Protein AF-A0A931SD76-F1 (afdb_monomer)

Secondary structure (DSSP, 8-state):
--SSS-----SPPPTT----------SSPP--SSTT-----EEEEE-TTS-EEEEEGGGSPP--TTS---EEEEEEPTTS-EEEEE-

Mean predicted aligned error: 7.32 Å

Sequence (87 aa):
MGRATTGMRGIKLEAGDEVIGMEVFSKAEAKISDKRKKMFRDILTIAEKGMGKRTPIHLFPIQKRSGKGVKVAVFRDRKNQSGGYYQ

Foldseek 3Di:
DDPPDPDDAFEDDDPPDDDPDDDDDDPDDDDDPDPVDDDAQWDWDADPVRDIDTGHPVPADDDDGHYHADFPDWDQDPVGDTDTDGD

Structure (mmCIF, N/CA/C/O backbone):
data_AF-A0A931SD76-F1
#
_entry.id   AF-A0A931SD76-F1
#
loop_
_atom_site.group_PDB
_atom_site.id
_atom_site.type_symbol
_atom_site.label_atom_id
_atom_site.label_alt_id
_atom_site.label_comp_id
_atom_site.label_asym_id
_atom_site.label_entity_id
_atom_site.label_seq_id
_atom_site.pdbx_PDB_ins_code
_atom_site.Cartn_x
_atom_site.Cartn_y
_atom_site.Cartn_z
_atom_site.occupancy
_atom_site.B_iso_or_equiv
_atom_site.auth_seq_id
_atom_site.auth_comp_id
_atom_site.auth_asym_id
_atom_site.auth_atom_id
_atom_site.pdbx_PDB_model_num
ATOM 1 N N . MET A 1 1 ? 11.241 -19.439 8.331 1.00 63.22 1 MET A N 1
ATOM 2 C CA . MET A 1 1 ? 9.922 -19.574 8.993 1.00 63.22 1 MET A CA 1
ATOM 3 C C . MET A 1 1 ? 9.163 -20.689 8.298 1.00 63.22 1 MET A C 1
ATOM 5 O O . MET A 1 1 ? 9.173 -20.715 7.074 1.00 63.22 1 MET A O 1
ATOM 9 N N . GLY A 1 2 ? 8.572 -21.615 9.055 1.00 85.69 2 GLY A N 1
ATOM 10 C CA . GLY A 1 2 ? 7.687 -22.641 8.496 1.00 85.69 2 GLY A CA 1
ATOM 11 C C . GLY A 1 2 ? 6.318 -22.063 8.135 1.00 85.69 2 GLY A C 1
ATOM 12 O O . GLY A 1 2 ? 5.993 -20.950 8.536 1.00 85.69 2 GLY A O 1
ATOM 13 N N . ARG A 1 3 ? 5.506 -22.819 7.391 1.00 87.25 3 ARG A N 1
ATOM 14 C CA . ARG A 1 3 ? 4.15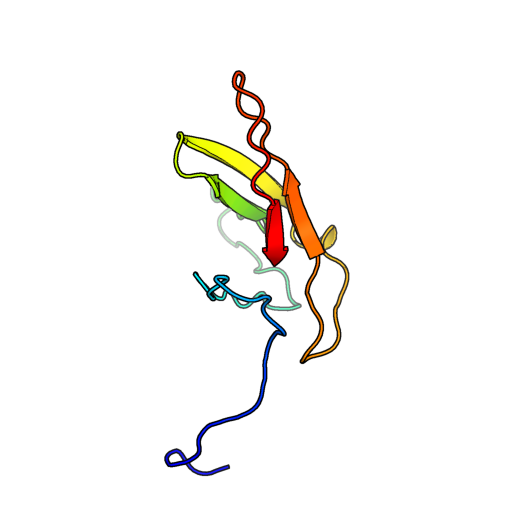1 -22.391 6.991 1.00 87.25 3 ARG A CA 1
ATOM 15 C C . ARG A 1 3 ? 3.200 -22.197 8.183 1.00 87.25 3 ARG A C 1
ATOM 17 O O . ARG A 1 3 ? 2.283 -21.397 8.092 1.00 87.25 3 ARG A O 1
ATOM 24 N N . ALA A 1 4 ? 3.442 -22.895 9.294 1.00 93.19 4 ALA A N 1
ATOM 25 C CA . ALA A 1 4 ? 2.634 -22.842 10.514 1.00 93.19 4 ALA A CA 1
ATOM 26 C C . ALA A 1 4 ? 3.108 -21.752 11.499 1.00 93.19 4 ALA A C 1
ATOM 28 O O . ALA A 1 4 ? 3.328 -22.022 12.677 1.00 93.19 4 ALA A O 1
ATOM 29 N N . THR A 1 5 ? 3.329 -20.526 11.023 1.00 93.56 5 THR A N 1
ATOM 30 C CA . THR A 1 5 ? 3.614 -19.372 11.892 1.00 93.56 5 THR A CA 1
ATOM 31 C C . THR A 1 5 ? 2.612 -18.256 11.631 1.00 93.56 5 THR A C 1
ATOM 33 O O . THR A 1 5 ? 2.048 -18.151 10.547 1.00 93.56 5 THR A O 1
ATOM 36 N N . THR A 1 6 ? 2.426 -17.369 12.606 1.00 92.56 6 THR A N 1
ATOM 37 C CA . THR A 1 6 ? 1.554 -16.185 12.489 1.00 92.56 6 THR A CA 1
ATOM 38 C C . THR A 1 6 ? 2.116 -15.117 11.535 1.00 92.56 6 THR A C 1
ATOM 40 O O . THR A 1 6 ? 1.492 -14.085 11.303 1.00 92.56 6 THR A O 1
ATOM 43 N N . GLY A 1 7 ? 3.314 -15.335 10.982 1.00 93.19 7 GLY A N 1
ATOM 44 C CA . GLY A 1 7 ? 4.010 -14.365 10.146 1.00 93.19 7 GLY A CA 1
ATOM 45 C C . GLY A 1 7 ? 4.600 -13.198 10.941 1.00 93.19 7 GLY A C 1
ATOM 46 O O . GLY A 1 7 ? 4.907 -13.303 12.129 1.00 93.19 7 GLY A O 1
ATOM 47 N N . MET A 1 8 ? 4.819 -12.079 10.253 1.00 93.06 8 MET A N 1
ATOM 48 C CA . MET A 1 8 ? 5.372 -10.853 10.827 1.00 93.06 8 MET A CA 1
ATOM 49 C C . MET A 1 8 ? 4.519 -9.655 10.418 1.00 93.06 8 MET A C 1
ATOM 51 O O . MET A 1 8 ? 3.924 -9.646 9.343 1.00 93.06 8 MET A O 1
ATOM 55 N N . ARG A 1 9 ? 4.518 -8.599 11.239 1.00 94.56 9 ARG A N 1
ATOM 56 C CA . ARG A 1 9 ? 3.797 -7.359 10.926 1.00 94.56 9 ARG A CA 1
ATOM 57 C C . ARG A 1 9 ? 4.334 -6.721 9.640 1.00 94.56 9 ARG A C 1
ATOM 59 O O . ARG A 1 9 ? 5.536 -6.459 9.539 1.00 94.56 9 ARG A O 1
ATOM 66 N N . GLY A 1 10 ? 3.437 -6.469 8.688 1.00 94.56 10 GLY A N 1
ATOM 67 C CA . GLY A 1 10 ? 3.709 -5.763 7.432 1.00 94.56 10 GLY A CA 1
ATOM 68 C C . GLY A 1 10 ? 3.513 -4.252 7.562 1.00 94.56 10 GLY A C 1
ATOM 69 O O . GLY A 1 10 ? 4.468 -3.496 7.402 1.00 94.56 10 GLY A O 1
ATOM 70 N N . ILE A 1 11 ? 2.303 -3.836 7.940 1.00 95.25 11 ILE A N 1
ATOM 71 C CA . ILE A 1 11 ? 1.878 -2.442 8.137 1.00 95.25 11 ILE A CA 1
ATOM 72 C C . ILE A 1 11 ? 1.262 -2.276 9.536 1.00 95.25 11 ILE A C 1
ATOM 74 O O . ILE A 1 11 ? 0.794 -3.247 10.139 1.00 95.25 11 ILE A O 1
ATOM 78 N N . LYS A 1 12 ? 1.324 -1.068 10.096 1.00 95.69 12 LYS A N 1
ATOM 79 C CA . LYS A 1 12 ? 0.635 -0.693 11.333 1.00 95.69 12 LYS A CA 1
ATOM 80 C C . LYS A 1 12 ? -0.687 -0.017 10.976 1.00 95.69 12 LYS A C 1
ATOM 82 O O . LYS A 1 12 ? -0.665 1.046 10.369 1.00 95.69 12 LYS A O 1
ATOM 87 N N . LEU A 1 13 ? -1.789 -0.614 11.413 1.00 94.25 13 LEU A N 1
ATOM 88 C CA . LEU A 1 13 ? -3.147 -0.103 11.224 1.00 94.25 13 LEU A CA 1
ATOM 89 C C . LEU A 1 13 ? -3.626 0.656 12.466 1.00 94.25 13 LEU A C 1
ATOM 91 O O . LEU A 1 13 ? -3.170 0.368 13.581 1.00 94.25 13 LEU A O 1
ATOM 95 N N . GLU A 1 14 ? -4.510 1.632 12.273 1.00 93.81 14 GLU A N 1
ATOM 96 C CA . GLU A 1 14 ? -5.248 2.267 13.366 1.00 93.81 14 GLU A CA 1
ATOM 97 C C . GLU A 1 14 ? -6.500 1.447 13.715 1.00 93.81 14 GLU A C 1
ATOM 99 O O . GLU A 1 14 ? -6.814 0.444 13.074 1.00 93.81 14 GLU A O 1
ATOM 104 N N . ALA A 1 15 ? -7.177 1.811 14.803 1.00 94.50 15 ALA A N 1
ATOM 105 C CA . ALA A 1 15 ? -8.364 1.084 15.231 1.00 94.50 15 ALA A CA 1
ATOM 106 C C . ALA A 1 15 ? -9.490 1.253 14.198 1.00 94.50 15 ALA A C 1
ATOM 108 O O . ALA A 1 15 ? -9.882 2.378 13.902 1.00 94.50 15 ALA A O 1
ATOM 109 N N . GLY A 1 16 ? -10.009 0.135 13.688 1.00 93.62 16 GLY A N 1
ATOM 110 C CA . GLY A 1 16 ? -11.058 0.116 12.664 1.00 93.62 16 GLY A CA 1
ATOM 111 C C . GLY A 1 16 ? -10.544 0.077 11.223 1.00 93.62 16 GLY A C 1
ATOM 112 O O . GLY A 1 16 ? -11.350 -0.138 10.324 1.00 93.62 16 GLY A O 1
ATOM 113 N N . AS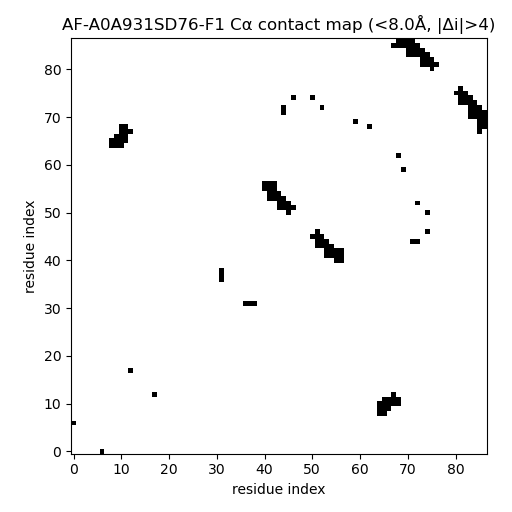P A 1 17 ? -9.234 0.221 11.003 1.00 93.00 17 ASP A N 1
ATOM 114 C CA . ASP A 1 17 ? -8.635 0.044 9.680 1.00 93.00 17 ASP A CA 1
ATOM 115 C C . ASP A 1 17 ? -8.358 -1.437 9.388 1.00 93.00 17 ASP A C 1
ATOM 117 O O . ASP A 1 17 ? -8.033 -2.227 10.281 1.00 93.00 17 ASP A O 1
ATOM 121 N N . GLU A 1 18 ? -8.384 -1.795 8.107 1.00 93.69 18 GLU A N 1
ATOM 122 C CA . GLU A 1 18 ? -8.020 -3.121 7.614 1.00 93.69 18 GLU A CA 1
ATOM 123 C C . GLU A 1 18 ? -7.160 -3.046 6.345 1.00 93.69 18 GLU A C 1
ATOM 125 O O . GLU A 1 18 ? -7.121 -2.035 5.641 1.00 93.69 18 GLU A O 1
ATOM 130 N N . VAL A 1 19 ? -6.444 -4.133 6.042 1.00 94.50 19 VAL A N 1
ATOM 131 C CA . VAL A 1 19 ? -5.731 -4.263 4.765 1.00 94.50 19 VAL A CA 1
ATOM 132 C C . VAL A 1 19 ? -6.709 -4.750 3.703 1.00 94.50 19 VAL A C 1
ATOM 134 O O . VAL A 1 19 ? -7.178 -5.880 3.773 1.00 94.50 19 VAL A O 1
ATOM 137 N N . ILE A 1 20 ? -6.940 -3.928 2.682 1.00 92.62 20 ILE A N 1
ATOM 138 C CA . ILE A 1 20 ? -7.849 -4.256 1.571 1.00 92.62 20 ILE A CA 1
ATOM 139 C C . ILE A 1 20 ? -7.149 -4.908 0.367 1.00 92.62 20 ILE A C 1
ATOM 141 O O . ILE A 1 20 ? -7.806 -5.411 -0.539 1.00 92.62 20 ILE A O 1
ATOM 145 N N . GLY A 1 21 ? -5.814 -4.893 0.324 1.00 91.56 21 GLY A N 1
ATOM 146 C CA . GLY A 1 21 ? -5.054 -5.452 -0.790 1.00 91.56 21 GLY A CA 1
ATOM 147 C C . GLY A 1 21 ? -3.545 -5.295 -0.639 1.00 91.56 21 GLY A C 1
ATOM 148 O O . GLY A 1 21 ? -3.051 -4.536 0.195 1.00 91.56 21 GLY A O 1
ATOM 149 N N . MET A 1 22 ? -2.807 -6.032 -1.464 1.00 92.25 22 MET A N 1
ATOM 150 C CA . MET A 1 22 ? -1.353 -5.963 -1.559 1.00 92.25 22 MET A CA 1
ATOM 151 C C . MET A 1 22 ? -0.944 -6.237 -3.001 1.00 92.25 22 MET A C 1
ATOM 153 O O . MET A 1 22 ? -1.409 -7.203 -3.597 1.00 92.25 22 MET A O 1
ATOM 157 N N . GLU A 1 23 ? -0.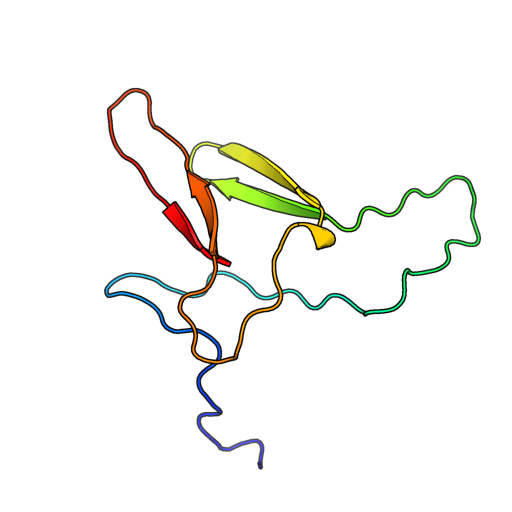042 -5.417 -3.527 1.00 91.00 23 GLU A N 1
ATOM 158 C CA . GLU A 1 23 ? 0.502 -5.561 -4.875 1.00 91.00 23 GLU A CA 1
ATOM 159 C C . GLU A 1 23 ? 2.031 -5.549 -4.809 1.00 91.00 23 GLU A C 1
ATOM 161 O O . GLU A 1 23 ? 2.621 -4.875 -3.956 1.00 91.00 23 GLU A O 1
ATOM 166 N N . VAL A 1 24 ? 2.689 -6.294 -5.700 1.00 90.12 24 VAL A N 1
ATOM 167 C CA . VAL A 1 24 ? 4.153 -6.394 -5.728 1.00 90.12 24 VAL A CA 1
ATOM 168 C C . VAL A 1 24 ? 4.678 -5.862 -7.050 1.00 90.12 24 VAL A C 1
ATOM 170 O O . VAL A 1 24 ? 4.459 -6.435 -8.113 1.00 90.12 24 VAL A O 1
ATOM 173 N N . PHE A 1 25 ? 5.467 -4.793 -6.978 1.00 87.50 25 PHE A N 1
ATOM 174 C CA . PHE A 1 25 ? 6.118 -4.220 -8.149 1.00 87.50 25 PHE A CA 1
ATOM 175 C C . PHE A 1 25 ? 7.569 -4.696 -8.250 1.00 87.50 25 PHE A C 1
ATOM 177 O O . PHE A 1 25 ? 8.382 -4.463 -7.355 1.00 87.50 25 PHE A O 1
ATOM 184 N N . SER A 1 26 ? 7.918 -5.327 -9.375 1.00 85.62 26 SER A N 1
ATOM 185 C CA . SER A 1 26 ? 9.314 -5.656 -9.693 1.00 85.62 26 SER A CA 1
ATOM 186 C C . SER A 1 26 ? 10.156 -4.385 -9.811 1.00 85.62 26 SER A C 1
ATOM 188 O O . SER A 1 26 ? 9.684 -3.370 -10.314 1.00 85.62 26 SER A O 1
ATOM 190 N N . LYS A 1 27 ? 11.431 -4.417 -9.413 1.00 81.44 27 LYS A N 1
ATOM 191 C CA . LYS A 1 27 ? 12.337 -3.286 -9.684 1.00 81.44 27 LYS A CA 1
ATOM 192 C C . LYS A 1 27 ? 12.546 -3.076 -11.184 1.00 81.44 27 LYS A C 1
ATOM 194 O O . LYS A 1 27 ? 12.619 -1.937 -11.633 1.00 81.44 27 LYS A O 1
ATOM 199 N N . ALA A 1 28 ? 12.616 -4.164 -11.947 1.00 82.25 28 ALA A N 1
ATOM 200 C CA . ALA A 1 28 ? 12.796 -4.098 -13.387 1.00 82.25 28 ALA A CA 1
ATOM 201 C C . ALA A 1 28 ? 11.486 -3.696 -14.072 1.00 82.25 28 ALA A C 1
ATOM 203 O O . ALA A 1 28 ? 10.426 -4.261 -13.796 1.00 82.25 28 ALA A O 1
ATOM 204 N N . GLU A 1 29 ? 11.568 -2.743 -14.995 1.00 78.62 29 GLU A N 1
ATOM 205 C CA . GLU A 1 29 ? 10.478 -2.482 -15.929 1.00 78.62 29 GLU A CA 1
ATOM 206 C C . GLU A 1 29 ? 10.346 -3.661 -16.891 1.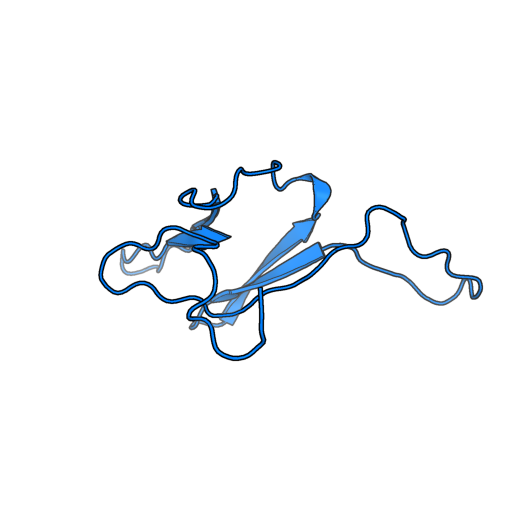00 78.62 29 GLU A C 1
ATOM 208 O O . GLU A 1 29 ? 11.338 -4.130 -17.459 1.00 78.62 29 GLU A O 1
ATOM 213 N N . ALA A 1 30 ? 9.122 -4.161 -17.072 1.00 78.19 30 ALA A N 1
ATOM 214 C CA . ALA A 1 30 ? 8.894 -5.212 -18.047 1.00 78.19 30 ALA A CA 1
ATOM 215 C C . ALA A 1 30 ? 9.143 -4.651 -19.452 1.00 78.19 30 ALA A C 1
ATOM 217 O O . ALA A 1 30 ? 8.530 -3.672 -19.877 1.00 78.19 30 ALA A O 1
ATOM 218 N N . LYS A 1 31 ? 10.054 -5.274 -20.195 1.00 80.56 31 LYS A N 1
ATOM 219 C CA . LYS A 1 31 ? 10.289 -4.903 -21.589 1.00 80.56 31 LYS A CA 1
ATOM 220 C C . LYS A 1 31 ? 9.145 -5.455 -22.427 1.00 80.56 31 LYS A C 1
ATOM 222 O O . LYS A 1 31 ? 8.981 -6.667 -22.536 1.00 80.56 31 LYS A O 1
ATOM 227 N N . ILE A 1 32 ? 8.354 -4.568 -23.016 1.00 82.06 32 ILE A N 1
ATOM 228 C CA . ILE A 1 32 ? 7.309 -4.967 -23.955 1.00 82.06 32 ILE A CA 1
ATOM 229 C C . ILE A 1 32 ? 7.944 -5.106 -25.339 1.00 82.06 32 ILE A C 1
ATOM 231 O O . ILE A 1 32 ? 8.487 -4.141 -25.871 1.00 82.06 32 ILE A O 1
ATOM 235 N N . SER A 1 33 ? 7.873 -6.299 -25.926 1.00 85.00 33 SER A N 1
ATOM 236 C CA . SER A 1 33 ? 8.342 -6.557 -27.293 1.00 85.00 33 SER A CA 1
ATOM 237 C C . SER A 1 33 ? 7.351 -6.087 -28.368 1.00 85.00 33 SER A C 1
ATOM 239 O O . SER A 1 33 ? 7.766 -5.661 -29.443 1.00 85.00 33 SER A O 1
ATOM 241 N N . ASP A 1 34 ? 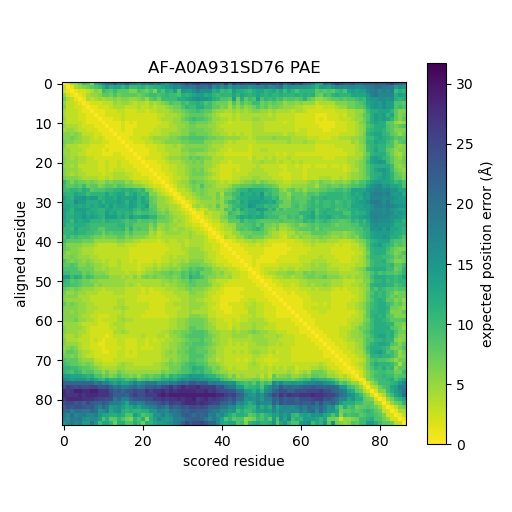6.044 -6.115 -28.083 1.00 89.00 34 ASP A N 1
ATOM 242 C CA . ASP A 1 34 ? 4.989 -5.631 -28.986 1.00 89.00 34 ASP A CA 1
ATOM 243 C C . ASP A 1 34 ? 4.716 -4.133 -28.776 1.00 89.00 34 ASP A C 1
ATOM 245 O O . ASP A 1 34 ? 4.100 -3.731 -27.787 1.00 89.00 34 ASP A O 1
ATOM 249 N N . LYS A 1 35 ? 5.117 -3.304 -29.747 1.00 83.44 35 LYS A N 1
ATOM 250 C CA . LYS A 1 35 ? 4.963 -1.837 -29.710 1.00 83.44 35 LYS A CA 1
ATOM 251 C C . LYS A 1 35 ? 3.507 -1.349 -29.635 1.00 83.44 35 LYS A C 1
ATOM 253 O O . LYS A 1 35 ? 3.285 -0.178 -29.338 1.00 83.44 35 LYS A O 1
ATOM 258 N N . ARG A 1 36 ? 2.510 -2.205 -29.892 1.00 89.44 36 ARG A N 1
ATOM 259 C CA . ARG A 1 36 ? 1.082 -1.854 -29.759 1.00 89.44 36 ARG A CA 1
ATOM 260 C C . ARG A 1 36 ? 0.592 -1.901 -28.311 1.00 89.44 36 ARG A C 1
ATOM 262 O O . ARG A 1 36 ? -0.444 -1.317 -28.004 1.00 89.44 36 ARG A O 1
ATOM 269 N N . LYS A 1 37 ? 1.302 -2.597 -27.419 1.00 86.88 37 LYS A N 1
ATOM 270 C CA . LYS A 1 37 ? 0.922 -2.727 -26.009 1.00 86.88 37 LYS A CA 1
ATOM 271 C C . LYS A 1 37 ? 1.538 -1.592 -25.193 1.00 86.88 37 LYS A C 1
ATOM 273 O O . LYS A 1 37 ? 2.728 -1.315 -25.296 1.00 86.88 37 LYS A O 1
ATOM 278 N N . LYS A 1 38 ? 0.724 -0.965 -24.343 1.00 82.25 38 LYS A N 1
ATOM 279 C CA . LYS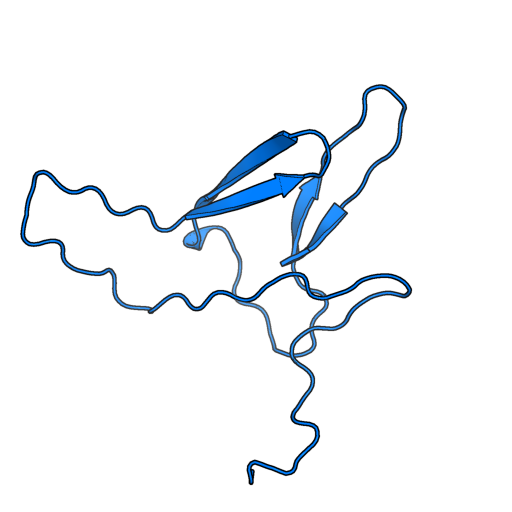 A 1 38 ? 1.181 -0.016 -23.321 1.00 82.25 38 LYS A CA 1
ATOM 280 C C . LYS A 1 38 ? 1.149 -0.711 -21.966 1.00 82.25 38 LYS A C 1
ATOM 282 O O . LYS A 1 38 ? 0.163 -1.366 -21.641 1.00 82.25 38 LYS A O 1
ATOM 287 N N . MET A 1 39 ? 2.209 -0.555 -21.184 1.00 83.12 39 MET A N 1
ATOM 288 C CA . MET A 1 39 ? 2.235 -0.962 -19.782 1.00 83.12 39 MET A CA 1
ATOM 289 C C . MET A 1 39 ? 2.173 0.290 -18.925 1.00 83.12 39 MET A C 1
ATOM 291 O O . MET A 1 39 ? 2.906 1.248 -19.164 1.00 83.12 39 MET A O 1
ATOM 295 N N . PHE A 1 40 ? 1.326 0.244 -17.909 1.00 84.56 40 PHE A N 1
ATOM 296 C CA . PHE A 1 40 ? 1.248 1.265 -16.879 1.00 84.56 40 PHE A CA 1
ATOM 297 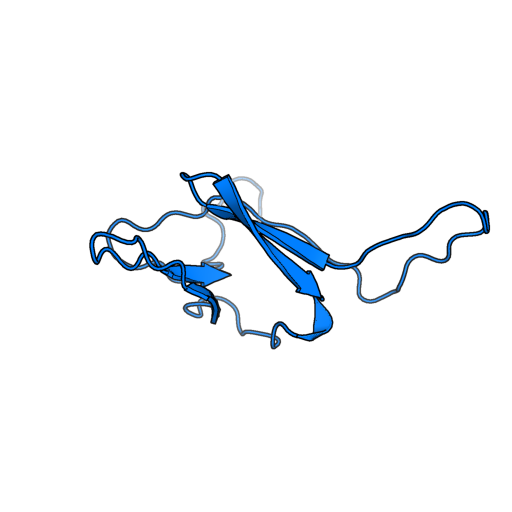C C . PHE A 1 40 ? 1.805 0.680 -15.589 1.00 84.56 40 PHE A C 1
ATOM 299 O O . PHE A 1 40 ? 1.528 -0.470 -15.251 1.00 84.56 40 PHE A O 1
ATOM 306 N N . ARG A 1 41 ? 2.604 1.471 -14.878 1.00 89.81 41 ARG A N 1
ATOM 307 C CA . ARG A 1 41 ? 3.113 1.140 -13.546 1.00 89.81 41 ARG A CA 1
ATOM 308 C C . ARG A 1 41 ? 2.501 2.119 -12.556 1.00 89.81 41 ARG A C 1
ATOM 310 O O . ARG A 1 41 ? 3.201 2.900 -11.917 1.00 89.81 41 ARG A O 1
ATOM 317 N N . ASP A 1 42 ? 1.178 2.084 -12.484 1.00 91.62 42 ASP A N 1
ATOM 318 C CA . ASP A 1 42 ? 0.380 3.005 -11.688 1.00 91.62 42 ASP A CA 1
ATOM 319 C C . ASP A 1 42 ? -0.457 2.228 -10.676 1.00 91.62 42 ASP A C 1
ATOM 321 O O . ASP A 1 42 ? -0.935 1.132 -10.966 1.00 91.62 42 ASP A O 1
ATOM 325 N N . ILE A 1 43 ? -0.695 2.836 -9.518 1.00 92.50 43 ILE A N 1
ATOM 326 C CA . ILE A 1 43 ? -1.723 2.397 -8.579 1.00 92.50 43 ILE A CA 1
ATOM 327 C C . ILE A 1 43 ? -2.996 3.180 -8.894 1.00 92.50 43 ILE A C 1
ATOM 329 O O . ILE A 1 43 ? -2.998 4.416 -8.875 1.00 92.50 43 ILE A O 1
ATOM 333 N N . LEU A 1 44 ? -4.072 2.458 -9.206 1.00 92.25 44 LEU A N 1
ATOM 334 C CA . LEU A 1 44 ? -5.418 3.008 -9.324 1.00 92.25 44 LEU A CA 1
ATOM 335 C C . LEU A 1 44 ? -6.170 2.734 -8.024 1.00 92.25 44 LEU A C 1
ATOM 337 O O . LEU A 1 44 ? -6.481 1.589 -7.712 1.00 92.25 44 LEU A O 1
ATOM 341 N N . THR A 1 45 ? -6.487 3.790 -7.287 1.00 91.12 45 THR A N 1
ATOM 342 C CA . THR A 1 45 ? -7.306 3.702 -6.076 1.00 91.12 45 THR A CA 1
ATOM 343 C C . THR A 1 45 ? -8.709 4.185 -6.389 1.00 91.12 45 THR A C 1
ATOM 345 O O . THR A 1 45 ? -8.861 5.271 -6.952 1.00 91.12 45 THR A O 1
ATOM 348 N N . ILE A 1 46 ? -9.716 3.399 -6.011 1.00 90.38 46 ILE A N 1
ATOM 349 C CA . ILE 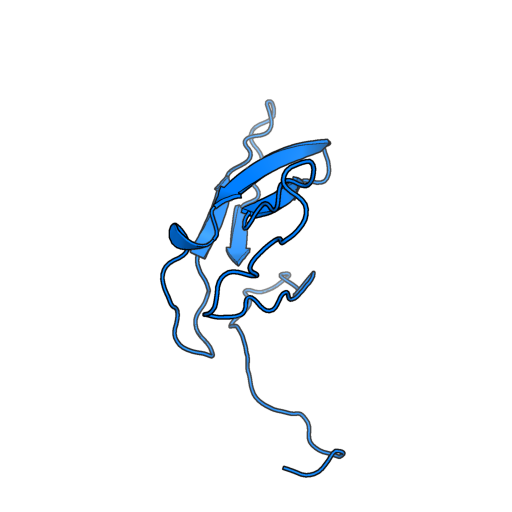A 1 46 ? -11.134 3.736 -6.152 1.00 90.38 46 ILE A CA 1
ATOM 350 C C . ILE A 1 46 ? -11.756 3.758 -4.755 1.00 90.38 46 ILE A C 1
ATOM 352 O O . ILE A 1 46 ? -11.617 2.801 -4.000 1.00 90.38 46 ILE A O 1
ATOM 356 N N . ALA A 1 47 ? -12.415 4.861 -4.413 1.00 88.12 47 ALA A N 1
ATOM 357 C CA . ALA A 1 47 ? -13.200 5.001 -3.194 1.00 88.12 47 ALA A CA 1
ATOM 358 C C . ALA A 1 47 ? -14.642 4.521 -3.411 1.00 88.12 47 ALA A C 1
ATOM 360 O O . ALA A 1 47 ? -15.137 4.507 -4.538 1.00 88.12 47 ALA A O 1
ATOM 361 N N . GLU A 1 48 ? -15.347 4.222 -2.321 1.00 85.75 48 GLU A N 1
ATOM 362 C CA . GLU A 1 48 ? -16.705 3.645 -2.322 1.00 85.75 48 GLU A CA 1
ATOM 363 C C . GLU A 1 48 ? -17.718 4.412 -3.187 1.00 85.75 48 GLU A C 1
ATOM 365 O O . GLU A 1 48 ? -18.608 3.823 -3.791 1.00 85.75 48 GLU A O 1
ATOM 370 N N . LYS A 1 49 ? -17.564 5.737 -3.305 1.00 86.38 49 LYS A N 1
ATOM 371 C CA . LYS A 1 49 ? -18.443 6.606 -4.110 1.00 86.38 49 LYS A CA 1
ATOM 372 C C . LYS A 1 49 ? -18.018 6.736 -5.579 1.00 86.38 49 LYS A C 1
ATOM 374 O O . LYS A 1 49 ? -18.398 7.694 -6.246 1.00 86.38 49 LYS A O 1
ATOM 379 N N . GLY A 1 50 ? -17.178 5.829 -6.073 1.00 87.19 50 GLY A N 1
ATOM 380 C CA . GLY A 1 50 ? -16.707 5.814 -7.461 1.00 87.19 50 GLY A CA 1
ATOM 381 C C . GLY A 1 50 ? -15.657 6.879 -7.795 1.00 87.19 50 GLY A C 1
ATOM 382 O O . GLY A 1 50 ? -15.328 7.070 -8.963 1.00 87.19 50 GLY A O 1
ATOM 383 N N . MET A 1 51 ? -15.107 7.576 -6.795 1.00 87.31 51 MET A N 1
ATOM 384 C CA . MET A 1 51 ? -14.003 8.513 -7.015 1.00 87.31 51 MET A CA 1
ATOM 385 C C . MET A 1 51 ? -12.694 7.747 -7.183 1.00 87.31 51 MET A C 1
ATOM 387 O O . MET A 1 51 ? -12.330 6.948 -6.324 1.00 87.31 51 MET A O 1
ATOM 391 N N . GLY A 1 52 ? -11.976 8.015 -8.273 1.00 90.38 52 GLY A N 1
ATOM 392 C CA . GLY A 1 52 ? -10.723 7.344 -8.601 1.00 90.38 52 GLY A CA 1
ATOM 393 C C . GLY A 1 52 ? -9.530 8.294 -8.642 1.00 90.38 52 GLY A C 1
ATOM 394 O O . GLY A 1 52 ? -9.655 9.443 -9.067 1.00 90.38 52 GLY A O 1
ATOM 395 N N . LYS A 1 53 ? -8.350 7.806 -8.252 1.00 90.12 53 LYS A N 1
ATOM 396 C CA . LYS A 1 53 ? -7.066 8.483 -8.480 1.00 90.12 53 LYS A CA 1
ATOM 397 C C . LYS A 1 53 ? -6.039 7.479 -8.988 1.00 90.12 53 LYS A C 1
ATOM 399 O O . LYS A 1 53 ? -5.821 6.444 -8.364 1.00 90.12 53 LYS A O 1
ATOM 404 N N . ARG A 1 54 ? -5.381 7.813 -10.100 1.00 93.00 54 ARG A N 1
ATOM 405 C CA . ARG A 1 54 ? -4.264 7.040 -10.655 1.00 93.00 54 ARG A CA 1
ATOM 406 C C . ARG A 1 54 ? -2.944 7.730 -10.320 1.00 93.00 54 ARG A C 1
ATOM 408 O O . ARG A 1 54 ? -2.787 8.909 -10.627 1.00 93.00 54 ARG A O 1
ATOM 415 N N . THR A 1 55 ? -2.020 7.008 -9.691 1.00 93.19 55 THR A N 1
ATOM 416 C CA . THR A 1 55 ? -0.733 7.547 -9.223 1.00 93.19 55 THR A CA 1
ATOM 417 C C . THR A 1 55 ? 0.416 6.631 -9.664 1.00 93.19 55 THR A C 1
ATOM 419 O O . THR A 1 55 ? 0.385 5.450 -9.316 1.00 93.19 55 THR A O 1
ATOM 422 N N . PRO A 1 56 ? 1.432 7.135 -10.391 1.00 92.56 56 PRO A N 1
ATOM 423 C CA . PRO A 1 56 ? 2.626 6.360 -10.730 1.00 92.56 56 PRO A CA 1
ATOM 424 C C . PRO A 1 56 ? 3.338 5.811 -9.494 1.00 92.56 56 PRO A C 1
ATOM 426 O O . PRO A 1 56 ? 3.518 6.527 -8.506 1.00 92.56 56 PRO A O 1
ATOM 429 N N . ILE A 1 57 ? 3.803 4.561 -9.555 1.00 91.75 57 ILE A N 1
ATOM 430 C CA . ILE A 1 57 ? 4.405 3.885 -8.393 1.00 91.75 57 ILE A CA 1
ATOM 431 C C . ILE A 1 57 ? 5.649 4.601 -7.851 1.00 91.75 57 ILE A C 1
ATOM 433 O O . ILE A 1 57 ? 5.922 4.548 -6.658 1.00 91.75 57 I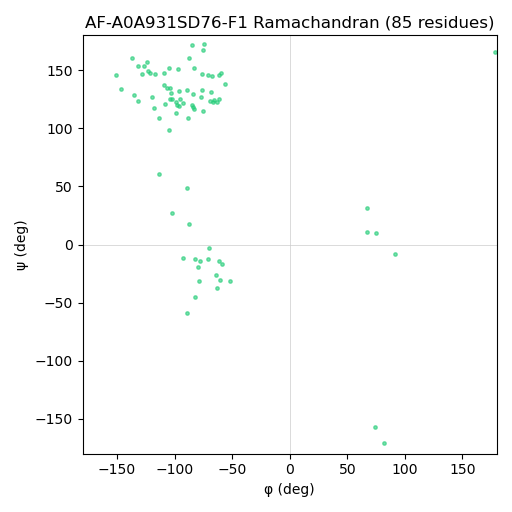LE A O 1
ATOM 437 N N . HIS A 1 58 ? 6.406 5.287 -8.712 1.00 90.75 58 HIS A N 1
ATOM 438 C CA . HIS A 1 58 ? 7.652 5.946 -8.318 1.00 90.75 58 HIS A CA 1
ATOM 439 C C . HIS A 1 58 ? 7.409 7.180 -7.434 1.00 90.75 58 HIS A C 1
ATOM 441 O O . HIS A 1 58 ? 8.355 7.736 -6.887 1.00 90.75 58 HIS A O 1
ATOM 447 N N . LEU A 1 59 ? 6.159 7.652 -7.332 1.00 92.50 59 LEU A N 1
ATOM 448 C CA . LEU A 1 59 ? 5.777 8.734 -6.423 1.00 92.50 59 LEU A CA 1
ATOM 449 C C . LEU A 1 59 ? 5.533 8.230 -4.996 1.00 92.50 59 LEU A C 1
ATOM 451 O O . LEU A 1 59 ? 5.444 9.044 -4.079 1.00 92.50 59 LEU A O 1
ATOM 455 N N . PHE A 1 60 ? 5.433 6.914 -4.791 1.00 91.25 60 PHE A N 1
ATOM 456 C CA . PHE A 1 60 ? 5.329 6.339 -3.457 1.00 91.25 60 PHE A CA 1
ATOM 457 C C . PHE A 1 60 ? 6.734 6.171 -2.864 1.00 91.25 60 PHE A C 1
ATOM 459 O O . PHE A 1 60 ? 7.557 5.439 -3.420 1.00 91.25 60 PHE A O 1
ATOM 466 N N . PRO A 1 61 ? 7.041 6.834 -1.737 1.00 91.94 61 PRO A N 1
ATOM 467 C CA . PRO A 1 61 ? 8.334 6.683 -1.090 1.00 91.94 61 PRO A CA 1
ATOM 468 C C . PRO A 1 61 ? 8.488 5.271 -0.524 1.00 91.94 61 PRO A C 1
ATOM 470 O O . PRO A 1 61 ? 7.543 4.691 0.010 1.00 91.94 61 PRO A O 1
ATOM 473 N N . ILE A 1 62 ? 9.710 4.742 -0.567 1.00 91.62 62 ILE A N 1
ATOM 474 C CA . ILE A 1 62 ? 10.035 3.459 0.061 1.00 91.62 62 ILE A CA 1
ATOM 475 C C . ILE A 1 62 ? 9.839 3.581 1.578 1.00 91.62 62 ILE A C 1
ATOM 477 O O . ILE A 1 62 ? 10.466 4.418 2.228 1.00 91.62 62 ILE A O 1
ATOM 481 N N . GLN A 1 63 ? 8.990 2.724 2.145 1.00 91.25 63 GLN A N 1
ATOM 482 C CA . GLN A 1 63 ? 8.704 2.677 3.579 1.00 91.25 63 GLN A CA 1
ATOM 483 C C . GLN A 1 63 ? 9.383 1.484 4.256 1.00 91.25 63 GLN A C 1
ATOM 485 O O . GLN A 1 63 ? 9.604 0.431 3.655 1.00 91.25 63 GLN A O 1
ATOM 490 N N . LYS A 1 64 ? 9.688 1.634 5.550 1.00 93.06 64 LYS A N 1
ATOM 491 C CA . LYS A 1 64 ? 10.103 0.507 6.393 1.00 93.06 64 LYS A CA 1
ATOM 492 C C . LYS A 1 64 ? 8.886 -0.341 6.763 1.00 93.06 64 LYS A C 1
ATOM 494 O O . LYS A 1 64 ? 7.794 0.175 6.997 1.00 93.06 64 LYS A O 1
ATOM 499 N N . ARG A 1 65 ? 9.103 -1.650 6.897 1.00 94.69 65 ARG A N 1
ATOM 500 C CA . ARG A 1 65 ? 8.090 -2.586 7.398 1.00 94.69 65 ARG A CA 1
ATOM 501 C C . ARG A 1 65 ? 7.638 -2.200 8.814 1.00 94.69 65 ARG A C 1
ATOM 503 O O . ARG A 1 65 ? 8.436 -1.724 9.615 1.00 94.69 65 ARG A O 1
ATOM 510 N N . SER A 1 66 ? 6.375 -2.472 9.136 1.00 95.19 66 SER A N 1
ATOM 511 C CA . SER A 1 66 ? 5.675 -2.083 10.374 1.00 95.19 66 SER A CA 1
ATOM 512 C C . SER A 1 66 ? 5.442 -0.574 10.547 1.00 95.19 66 SER A C 1
ATOM 514 O O . SER A 1 66 ? 5.046 -0.150 11.633 1.00 95.19 66 SER A O 1
ATOM 516 N N . GLY A 1 67 ? 5.668 0.233 9.503 1.00 94.06 67 GLY A N 1
ATOM 517 C CA . GLY A 1 67 ? 5.268 1.642 9.458 1.00 94.06 67 GLY A CA 1
ATOM 518 C C . GLY A 1 67 ? 3.758 1.822 9.252 1.00 94.06 67 GLY A C 1
ATOM 519 O O . GLY A 1 67 ? 3.050 0.852 8.996 1.00 94.06 67 GLY A O 1
ATOM 520 N N . LYS A 1 68 ? 3.270 3.066 9.356 1.00 92.56 68 LYS A N 1
ATOM 521 C CA . LYS A 1 68 ? 1.856 3.421 9.106 1.00 92.56 68 LYS A CA 1
ATOM 522 C C . LYS A 1 68 ? 1.485 3.523 7.617 1.00 92.56 68 LYS A C 1
ATOM 524 O O . LYS A 1 68 ? 0.308 3.592 7.298 1.00 92.56 68 LYS A O 1
ATOM 529 N N . GLY A 1 69 ? 2.477 3.570 6.727 1.00 92.00 69 GLY A N 1
ATOM 530 C CA . GLY A 1 69 ? 2.250 3.847 5.309 1.00 92.00 69 GLY A CA 1
ATOM 531 C C . GLY A 1 69 ? 2.103 5.341 5.004 1.00 92.00 69 GLY A C 1
ATOM 532 O O . GLY A 1 69 ? 2.373 6.199 5.852 1.00 92.00 69 GLY A O 1
ATOM 533 N N . VAL A 1 70 ? 1.703 5.654 3.773 1.00 91.81 70 VAL A N 1
ATOM 534 C CA . VAL A 1 70 ? 1.483 7.029 3.287 1.00 91.81 70 VAL A CA 1
ATOM 535 C C . VAL A 1 70 ? 0.061 7.208 2.760 1.00 91.81 70 VAL A C 1
ATOM 537 O O . VAL A 1 70 ? -0.540 6.270 2.245 1.00 91.81 70 VAL A O 1
ATOM 540 N N . LYS A 1 71 ? -0.495 8.422 2.867 1.00 88.81 71 LYS A N 1
ATOM 541 C CA . LYS A 1 71 ? -1.827 8.721 2.315 1.00 88.81 71 LYS A CA 1
ATOM 542 C C . LYS A 1 71 ? -1.786 8.710 0.787 1.00 88.81 71 LYS A C 1
ATOM 544 O O . LYS A 1 71 ? -1.056 9.494 0.184 1.00 88.81 71 LYS A O 1
ATOM 549 N N . VAL A 1 72 ? -2.623 7.886 0.167 1.00 87.50 72 VAL A N 1
ATOM 550 C CA . VAL A 1 72 ? -2.734 7.759 -1.297 1.00 87.50 72 VAL A CA 1
ATOM 551 C C . VAL A 1 72 ? -3.614 8.856 -1.884 1.00 87.50 72 VAL A C 1
ATOM 553 O O . VAL A 1 72 ? -3.292 9.503 -2.892 1.00 87.50 72 VAL A O 1
ATOM 556 N N . ALA A 1 73 ? -4.750 9.077 -1.231 1.00 84.00 73 ALA A N 1
ATOM 557 C CA . ALA A 1 73 ? -5.761 10.023 -1.648 1.00 84.00 73 ALA A CA 1
ATOM 558 C C . ALA A 1 73 ? -6.525 10.552 -0.433 1.00 84.00 73 ALA A C 1
ATOM 560 O O . ALA A 1 73 ? -6.762 9.838 0.542 1.00 84.00 73 ALA A O 1
ATOM 561 N N . VAL A 1 74 ? -6.916 11.819 -0.527 1.00 81.31 74 VAL A N 1
ATOM 562 C CA . VAL A 1 74 ? -7.897 12.433 0.362 1.00 81.31 74 VAL A CA 1
ATOM 563 C C . VAL A 1 74 ? -9.099 12.736 -0.507 1.00 81.31 74 VAL A C 1
ATOM 565 O O . VAL A 1 74 ? -9.035 13.618 -1.364 1.00 81.31 74 VAL A O 1
ATOM 568 N N . PHE A 1 75 ? -10.176 11.991 -0.306 1.00 74.00 75 PHE A N 1
ATOM 569 C CA . PHE A 1 75 ? -11.437 12.283 -0.965 1.00 74.00 75 PHE A CA 1
ATOM 570 C C . PHE A 1 75 ? -12.286 13.113 -0.010 1.00 74.00 75 PHE A C 1
ATOM 572 O O . PHE A 1 75 ? -12.484 12.743 1.147 1.00 74.00 75 PHE A O 1
ATOM 579 N N . ARG A 1 76 ? -12.739 14.277 -0.477 1.00 69.50 76 ARG A N 1
ATOM 580 C CA . ARG A 1 76 ? -13.682 15.112 0.265 1.00 69.50 76 ARG A CA 1
ATOM 581 C C . ARG A 1 76 ? -15.071 14.829 -0.270 1.00 69.50 76 ARG A C 1
ATOM 583 O O . ARG A 1 76 ? -15.324 15.044 -1.453 1.00 69.50 76 ARG A O 1
ATOM 590 N N . ASP A 1 77 ? -15.962 14.370 0.594 1.00 62.56 77 ASP A N 1
ATOM 591 C CA . ASP A 1 77 ? -17.380 14.386 0.269 1.00 62.56 77 ASP A CA 1
ATOM 592 C C . ASP A 1 77 ? -17.900 15.835 0.272 1.00 62.56 77 ASP A C 1
ATOM 594 O O . ASP A 1 77 ? -17.487 16.643 1.110 1.00 62.56 77 ASP A O 1
ATOM 598 N N . ARG A 1 78 ? -18.858 16.168 -0.604 1.00 57.12 78 ARG A N 1
ATOM 599 C CA . ARG A 1 78 ? -19.571 17.463 -0.567 1.00 57.12 78 ARG A CA 1
ATOM 600 C C . ARG A 1 78 ? -20.288 17.692 0.774 1.00 57.12 78 ARG A C 1
ATOM 602 O O . ARG A 1 78 ? -20.625 18.828 1.082 1.00 57.12 78 ARG A O 1
ATOM 609 N N . LYS A 1 79 ? -20.491 16.635 1.575 1.00 51.84 79 LYS A N 1
ATOM 610 C CA . LYS A 1 79 ? -21.056 16.663 2.937 1.00 51.84 79 LYS A CA 1
ATOM 611 C C . LYS A 1 79 ? -20.026 16.524 4.078 1.00 51.84 79 LYS A C 1
ATOM 613 O O . LYS A 1 79 ? -20.392 16.101 5.167 1.00 51.84 79 LYS A O 1
ATOM 618 N N . ASN A 1 80 ? -18.765 16.920 3.879 1.00 43.81 80 ASN A N 1
ATOM 619 C CA . ASN A 1 80 ? -17.783 17.077 4.972 1.00 43.81 80 ASN A CA 1
ATOM 620 C C . ASN A 1 80 ? -17.332 15.784 5.696 1.00 43.81 80 ASN A C 1
ATOM 622 O O . ASN A 1 80 ? -16.959 15.828 6.864 1.00 43.81 80 ASN A O 1
ATOM 626 N N . GLN A 1 81 ? -17.281 14.636 5.013 1.00 47.19 81 GLN A N 1
ATOM 627 C CA . GLN A 1 81 ? -16.577 13.453 5.531 1.00 47.19 81 GLN A CA 1
ATOM 628 C C . GLN A 1 81 ? -15.292 13.216 4.732 1.00 47.19 81 GLN A C 1
ATOM 630 O O . GLN A 1 81 ? -15.320 13.079 3.507 1.00 47.19 81 GLN A O 1
ATOM 635 N N . SER A 1 82 ? -14.155 13.228 5.430 1.00 46.62 82 SER A N 1
ATOM 636 C CA . SER A 1 82 ? -12.826 12.980 4.870 1.00 46.62 82 SER A CA 1
ATOM 637 C C . SER A 1 82 ? -12.345 11.586 5.268 1.00 46.62 82 SER A C 1
ATOM 639 O O . SER A 1 82 ? -11.831 11.405 6.370 1.00 46.62 82 SER A O 1
ATOM 641 N N . GLY A 1 83 ? -12.492 10.618 4.364 1.00 54.97 83 GLY A N 1
ATOM 642 C CA . GLY A 1 83 ? -11.808 9.328 4.453 1.00 54.97 83 GLY A CA 1
ATOM 643 C C . GLY A 1 83 ? -10.402 9.444 3.861 1.00 54.97 83 GLY A C 1
ATOM 644 O O . GLY A 1 83 ? -10.227 9.984 2.763 1.00 54.97 83 GLY A O 1
ATOM 645 N N . GLY A 1 84 ? -9.387 8.997 4.599 1.00 55.41 84 GLY A N 1
ATOM 646 C CA . GLY A 1 84 ? -8.012 8.901 4.111 1.00 55.41 84 GLY A CA 1
ATOM 647 C C . GLY A 1 84 ? -7.674 7.449 3.808 1.00 55.41 84 GLY A C 1
ATOM 648 O O . GLY A 1 84 ? -7.796 6.613 4.691 1.00 55.41 84 GLY A O 1
ATOM 649 N N . TYR A 1 85 ? -7.230 7.159 2.587 1.00 60.47 85 TYR A N 1
ATOM 650 C CA . TYR A 1 85 ? -6.753 5.823 2.221 1.00 60.47 85 TYR A CA 1
ATOM 651 C C . TYR A 1 85 ? -5.229 5.773 2.353 1.00 60.47 85 TYR A C 1
ATOM 653 O O . TYR A 1 85 ? -4.545 6.678 1.857 1.00 60.47 85 TYR A O 1
ATOM 661 N N . TYR A 1 86 ? -4.704 4.738 3.010 1.00 60.38 86 TYR A N 1
ATOM 662 C CA . TYR A 1 86 ? -3.269 4.528 3.223 1.00 60.38 86 TYR A CA 1
ATOM 663 C C . TYR A 1 86 ? -2.746 3.356 2.382 1.00 60.38 86 TYR A C 1
ATOM 665 O O . TYR A 1 86 ? -3.475 2.397 2.132 1.00 60.38 86 TYR A O 1
ATOM 673 N N . GLN A 1 87 ? -1.486 3.462 1.952 1.00 57.00 87 GLN A N 1
ATOM 674 C CA . GLN A 1 87 ? -0.719 2.438 1.231 1.00 57.00 87 GLN A CA 1
ATOM 675 C C . GLN A 1 87 ? 0.545 2.066 1.995 1.00 57.00 87 GLN A C 1
ATOM 677 O O . GLN A 1 87 ? 1.169 2.988 2.581 1.00 57.00 87 GLN A O 1
#

pLDDT: mean 84.54, std 12.96, range [43.81, 95.69]

Solvent-accessible surface area (backbone atoms only — not comparable to full-atom values): 6256 Å² total; per-residue (Å²): 134,69,90,93,56,97,75,74,74,58,64,44,73,61,94,92,59,80,88,91,76,85,87,86,81,69,90,67,78,83,82,73,87,57,86,88,64,82,86,80,69,56,49,76,48,72,46,98,86,72,51,71,52,78,42,56,52,86,77,56,77,90,75,66,78,50,34,70,61,46,78,76,48,80,52,73,46,99,81,79,50,75,57,73,45,68,87

Radius of gyration: 16.56 Å; Cα contacts (8 Å, |Δi|>4): 75; chains: 1; bounding box: 34×40×45 Å